Protein AF-A0A1G1WA26-F1 (afdb_monomer)

Nearest PDB structures (foldseek):
  2lff-assembly1_A  TM=3.978E-01  e=5.894E+00  Escherichia coli

Solvent-accessible surface area (backbone atoms only — not comparable to full-atom values): 5380 Å² total; per-residue (Å²): 111,72,65,58,54,52,48,52,51,51,30,52,52,39,44,51,52,24,30,52,76,69,68,67,63,42,73,68,52,54,51,48,50,50,46,53,51,47,54,51,52,52,50,50,47,52,54,46,48,56,50,27,70,71,34,84,50,76,59,22,72,47,47,50,62,50,51,50,52,53,50,53,53,49,48,51,50,51,36,52,55,24,37,41,68,64,69,47,87,70,62,72,96,71,58,80,128

Foldseek 3Di:
DVVLVVLLVLLLVLQQVLCVVVVNDDPVSSVVVCCCLCCVLVVVLVVQQVVLVVPPDPCSVVSNVVSVVVSVVVSVLSNLVSVVSVVPDDDPVSDDD

Structure (mmCIF, N/CA/C/O backbone):
data_AF-A0A1G1WA26-F1
#
_entry.id   AF-A0A1G1WA26-F1
#
loop_
_atom_site.group_PDB
_atom_site.id
_atom_site.type_symbol
_atom_site.label_atom_id
_atom_site.label_alt_id
_atom_site.label_comp_id
_atom_site.label_asym_id
_atom_site.label_entity_id
_atom_site.label_seq_id
_atom_site.pdbx_PDB_ins_code
_atom_site.Cartn_x
_atom_site.Cartn_y
_atom_site.Cartn_z
_atom_site.occupancy
_atom_site.B_iso_or_equiv
_atom_site.auth_seq_id
_atom_site.auth_comp_id
_atom_site.auth_asym_id
_atom_site.auth_atom_id
_atom_site.pdbx_PDB_model_num
ATOM 1 N N . MET A 1 1 ? 12.418 -8.517 -5.100 1.00 59.97 1 MET A N 1
ATOM 2 C CA . MET A 1 1 ? 11.175 -9.324 -5.039 1.00 59.97 1 MET A CA 1
ATOM 3 C C . MET A 1 1 ? 10.725 -9.659 -3.621 1.00 59.97 1 MET A C 1
ATOM 5 O O . MET A 1 1 ? 9.629 -9.252 -3.275 1.00 59.97 1 MET A O 1
ATOM 9 N N . GLN A 1 2 ? 11.528 -10.335 -2.783 1.00 73.69 2 GLN A N 1
ATOM 10 C CA . GLN A 1 2 ? 11.082 -10.767 -1.440 1.00 73.69 2 GLN A CA 1
ATOM 11 C C . GLN A 1 2 ? 10.552 -9.625 -0.550 1.00 73.69 2 GLN A C 1
ATOM 13 O O . GLN A 1 2 ? 9.568 -9.811 0.153 1.00 73.69 2 GLN A O 1
ATOM 18 N N . LEU A 1 3 ? 11.147 -8.429 -0.625 1.00 75.75 3 LEU A N 1
ATOM 19 C CA . LEU A 1 3 ? 10.720 -7.270 0.168 1.00 75.75 3 LEU A CA 1
ATOM 2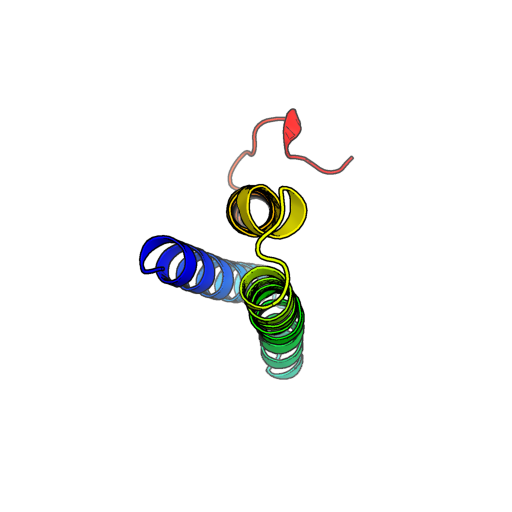0 C C . LEU A 1 3 ? 9.320 -6.750 -0.208 1.00 75.75 3 LEU A C 1
ATOM 22 O O . LEU A 1 3 ? 8.533 -6.455 0.682 1.00 75.75 3 LEU A O 1
ATOM 26 N N . ILE A 1 4 ? 8.984 -6.695 -1.503 1.00 73.56 4 ILE A N 1
ATOM 27 C CA . ILE A 1 4 ? 7.633 -6.316 -1.961 1.00 73.56 4 ILE A CA 1
ATOM 28 C C . ILE A 1 4 ? 6.609 -7.328 -1.457 1.00 73.56 4 ILE A C 1
ATOM 30 O O . ILE A 1 4 ? 5.560 -6.933 -0.968 1.00 73.56 4 ILE A O 1
ATOM 34 N N . ILE A 1 5 ? 6.925 -8.624 -1.541 1.00 75.69 5 ILE A N 1
ATOM 35 C CA . ILE A 1 5 ? 6.025 -9.687 -1.081 1.00 75.69 5 ILE A CA 1
ATOM 36 C C . ILE A 1 5 ? 5.739 -9.520 0.415 1.00 75.69 5 ILE A C 1
ATOM 38 O O . ILE A 1 5 ? 4.580 -9.545 0.816 1.00 75.69 5 ILE A O 1
ATOM 42 N N . TRP A 1 6 ? 6.770 -9.284 1.233 1.00 80.38 6 TRP A N 1
ATOM 43 C CA . TRP A 1 6 ? 6.591 -9.037 2.666 1.00 80.38 6 TRP A CA 1
ATOM 44 C C . TRP A 1 6 ? 5.777 -7.776 2.959 1.00 80.38 6 TRP A C 1
ATOM 46 O O . TRP A 1 6 ? 4.880 -7.830 3.797 1.00 80.38 6 TRP A O 1
ATOM 56 N N . LEU A 1 7 ? 6.042 -6.666 2.263 1.00 81.69 7 LEU A N 1
ATOM 57 C CA . LEU A 1 7 ? 5.261 -5.434 2.414 1.00 81.69 7 LEU A CA 1
ATOM 58 C C . LEU A 1 7 ? 3.790 -5.648 2.051 1.00 81.69 7 LEU A C 1
ATOM 60 O O . LEU A 1 7 ? 2.914 -5.221 2.794 1.00 81.69 7 LEU A O 1
ATOM 64 N N . LEU A 1 8 ? 3.523 -6.371 0.966 1.00 79.62 8 LEU A N 1
ATOM 65 C CA . LEU A 1 8 ? 2.170 -6.680 0.512 1.00 79.62 8 LEU A CA 1
ATOM 66 C C . LEU A 1 8 ? 1.442 -7.576 1.526 1.00 79.62 8 LEU A C 1
ATOM 68 O O . LEU A 1 8 ? 0.296 -7.307 1.873 1.00 79.62 8 LEU A O 1
ATOM 72 N N . VAL A 1 9 ? 2.116 -8.595 2.072 1.00 81.06 9 VAL A N 1
ATOM 73 C CA . VAL A 1 9 ? 1.560 -9.444 3.141 1.00 81.06 9 VAL A CA 1
ATOM 74 C C . VAL A 1 9 ? 1.225 -8.617 4.385 1.00 81.06 9 VAL A C 1
ATOM 76 O O . VAL A 1 9 ? 0.128 -8.754 4.927 1.00 81.06 9 VAL A O 1
ATOM 79 N N . ILE A 1 10 ? 2.135 -7.745 4.826 1.00 85.56 10 ILE A N 1
ATOM 80 C CA . ILE A 1 10 ? 1.915 -6.871 5.988 1.00 85.56 10 ILE A CA 1
ATOM 81 C C . ILE A 1 10 ? 0.736 -5.931 5.735 1.00 85.56 10 ILE A C 1
ATOM 83 O O . ILE A 1 10 ? -0.125 -5.789 6.601 1.00 85.56 10 ILE A O 1
ATOM 87 N N . GLU A 1 11 ? 0.667 -5.317 4.557 1.00 82.25 11 GLU A N 1
ATOM 88 C CA . GLU A 1 11 ? -0.420 -4.414 4.194 1.00 82.25 11 GLU A CA 1
ATOM 89 C C . GLU A 1 11 ? -1.777 -5.123 4.186 1.00 82.25 11 GLU A C 1
ATOM 91 O O . GLU A 1 11 ? -2.735 -4.604 4.760 1.00 82.25 11 GLU A O 1
ATOM 96 N N . VAL A 1 12 ? -1.851 -6.331 3.618 1.00 79.94 12 VAL A N 1
ATOM 97 C CA . VAL A 1 12 ? -3.070 -7.154 3.620 1.00 79.94 12 VAL A CA 1
ATOM 98 C C . VAL A 1 12 ? -3.492 -7.506 5.044 1.00 79.94 12 VAL A C 1
ATOM 100 O O . VAL A 1 12 ? -4.659 -7.321 5.392 1.00 79.94 12 VAL A O 1
ATOM 103 N N . ILE A 1 13 ? -2.564 -7.962 5.890 1.00 85.81 13 ILE A N 1
ATOM 104 C CA . ILE A 1 13 ? -2.863 -8.285 7.293 1.00 85.81 13 ILE A CA 1
ATOM 105 C C . ILE A 1 13 ? -3.360 -7.038 8.029 1.00 85.81 13 ILE A C 1
ATOM 107 O O . ILE A 1 13 ? -4.397 -7.090 8.688 1.00 85.81 13 ILE A O 1
ATOM 111 N N . LEU A 1 14 ? -2.670 -5.905 7.894 1.00 84.75 14 LEU A N 1
ATOM 112 C CA . LEU A 1 14 ? -3.074 -4.653 8.533 1.00 84.75 14 LEU A CA 1
ATOM 113 C C . LEU A 1 14 ? -4.426 -4.156 8.026 1.00 84.75 14 LEU A C 1
ATOM 115 O O . LEU A 1 14 ? -5.218 -3.669 8.827 1.00 84.75 14 LEU A O 1
ATOM 119 N N . GLY A 1 15 ? -4.716 -4.305 6.734 1.00 79.62 15 GLY A N 1
ATOM 120 C CA . GLY A 1 15 ? -6.015 -3.971 6.154 1.00 79.62 15 GLY A CA 1
ATOM 121 C C . GLY A 1 15 ? -7.140 -4.814 6.750 1.00 79.62 15 GLY A C 1
ATOM 122 O O . GLY A 1 15 ? -8.170 -4.273 7.150 1.00 79.62 15 GLY A O 1
ATOM 123 N N . ILE A 1 16 ? -6.913 -6.122 6.899 1.00 81.56 16 ILE A N 1
ATOM 124 C CA . ILE A 1 16 ? -7.857 -7.044 7.546 1.00 81.56 16 ILE A CA 1
ATOM 125 C C . ILE A 1 16 ? -8.087 -6.650 9.006 1.00 81.56 16 ILE A C 1
ATOM 127 O O . ILE A 1 16 ? -9.233 -6.507 9.429 1.00 81.56 16 ILE A O 1
ATOM 131 N N . VAL A 1 17 ? -7.014 -6.443 9.773 1.00 84.56 17 VAL A N 1
ATOM 132 C CA . VAL A 1 17 ? -7.108 -6.090 11.198 1.00 84.56 17 VAL A CA 1
ATOM 133 C C . VAL A 1 17 ? -7.779 -4.725 11.374 1.00 84.56 17 VAL A C 1
ATOM 135 O O . VAL A 1 17 ? -8.626 -4.570 12.251 1.00 84.56 17 VAL A O 1
ATOM 138 N N . ALA A 1 18 ? -7.480 -3.751 10.512 1.00 81.50 18 ALA A N 1
ATOM 139 C CA . ALA A 1 18 ? -8.129 -2.442 10.518 1.00 81.50 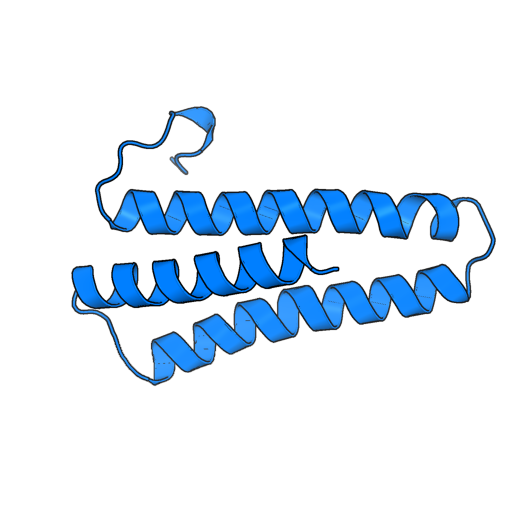18 ALA A CA 1
ATOM 140 C C . ALA A 1 18 ? -9.632 -2.533 10.211 1.00 81.50 18 ALA A C 1
ATOM 142 O O . ALA A 1 18 ? -10.428 -1.865 10.871 1.00 81.50 18 ALA A O 1
ATOM 143 N N . ALA A 1 19 ? -10.030 -3.365 9.245 1.00 77.88 19 ALA A N 1
ATOM 144 C CA . ALA A 1 19 ? -11.436 -3.594 8.914 1.00 77.88 19 ALA A CA 1
ATOM 145 C C . ALA A 1 19 ? -12.187 -4.321 10.043 1.00 77.88 19 ALA A C 1
ATOM 147 O O . ALA A 1 19 ? -13.321 -3.961 10.355 1.00 77.88 19 ALA A O 1
ATOM 148 N N . LEU A 1 20 ? -11.543 -5.292 10.701 1.00 82.69 20 LEU A N 1
ATOM 149 C CA . LEU A 1 20 ? -12.089 -5.962 11.886 1.00 82.69 20 LEU A CA 1
ATOM 150 C C . LEU A 1 20 ? -12.282 -4.982 13.048 1.00 82.69 20 LEU A C 1
ATOM 152 O O . LEU A 1 20 ? -13.344 -4.976 13.663 1.00 82.69 20 LEU A O 1
ATOM 156 N N . ASN A 1 21 ? -11.296 -4.120 13.313 1.00 81.62 21 ASN A N 1
ATOM 157 C CA . ASN A 1 21 ? -11.364 -3.135 14.396 1.00 81.62 21 ASN A CA 1
ATOM 158 C C . ASN A 1 21 ? -12.486 -2.103 14.188 1.00 81.62 21 ASN A C 1
ATOM 160 O O . ASN A 1 21 ? -13.096 -1.640 15.147 1.00 81.62 21 ASN A O 1
ATOM 164 N N . LYS A 1 22 ? -12.786 -1.758 12.931 1.00 77.19 22 LYS A N 1
ATOM 165 C CA . LYS A 1 22 ? -13.898 -0.860 12.582 1.00 77.19 22 LYS A CA 1
ATOM 166 C C . LYS A 1 22 ? -15.267 -1.546 12.546 1.00 77.19 22 LYS A C 1
ATOM 168 O O . LYS A 1 22 ? -16.268 -0.857 12.410 1.00 77.19 22 LYS A O 1
ATOM 173 N N . GLY A 1 23 ? -15.325 -2.874 12.669 1.00 76.50 23 GLY A N 1
ATOM 174 C CA . GLY A 1 23 ? -16.570 -3.641 12.552 1.00 76.50 23 GLY A CA 1
ATOM 175 C C . GLY A 1 23 ? -17.114 -3.758 11.120 1.00 76.50 23 GLY A C 1
ATOM 176 O O . GLY A 1 23 ? -18.165 -4.355 10.923 1.00 76.50 23 GLY A O 1
ATOM 177 N N . ASP A 1 24 ? -16.385 -3.252 10.121 1.00 73.75 24 ASP A N 1
ATOM 178 C CA . ASP A 1 24 ? -16.780 -3.236 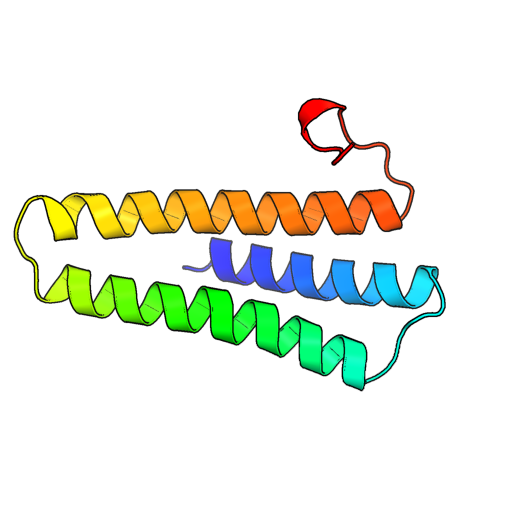8.704 1.00 73.75 24 ASP A CA 1
ATOM 179 C C . ASP A 1 24 ? -16.296 -4.480 7.934 1.00 73.75 24 ASP A C 1
ATOM 181 O O . ASP A 1 24 ? -16.378 -4.549 6.702 1.00 73.75 24 ASP A O 1
ATOM 185 N N . PHE A 1 25 ? -15.737 -5.472 8.632 1.00 75.50 25 PHE A N 1
ATOM 186 C CA . PHE A 1 25 ? -15.159 -6.640 7.981 1.00 75.50 25 PHE A CA 1
ATOM 187 C C . PHE A 1 25 ? -16.234 -7.495 7.298 1.00 75.50 25 PHE A C 1
ATOM 189 O O . PHE A 1 25 ? -17.063 -8.139 7.937 1.00 75.50 25 PHE A O 1
ATOM 196 N N . ASN A 1 26 ? -16.167 -7.551 5.969 1.00 78.31 26 ASN A N 1
ATOM 197 C CA . ASN A 1 26 ? -16.955 -8.442 5.127 1.00 78.31 26 ASN A CA 1
ATOM 198 C C . ASN A 1 26 ? -16.011 -9.153 4.143 1.00 78.31 26 ASN A C 1
ATOM 200 O O . ASN A 1 26 ? -15.016 -8.576 3.702 1.00 78.31 26 ASN A O 1
ATOM 204 N N . LEU A 1 27 ? -16.335 -10.384 3.742 1.00 76.19 27 LEU A N 1
ATOM 205 C CA . LEU A 1 27 ? -15.630 -11.106 2.677 1.00 76.19 27 LEU A CA 1
ATOM 206 C C . LEU A 1 27 ? -15.565 -10.298 1.371 1.00 76.19 27 LEU A C 1
ATOM 208 O O . LEU A 1 27 ? -14.556 -10.355 0.672 1.00 76.19 27 LEU A O 1
ATOM 212 N N . ASN A 1 28 ? -16.580 -9.477 1.083 1.00 77.12 28 ASN A N 1
ATOM 213 C CA . ASN A 1 28 ? -16.540 -8.530 -0.036 1.00 77.12 28 ASN A CA 1
ATOM 214 C C . ASN A 1 28 ? -15.486 -7.427 0.155 1.00 77.12 28 ASN A C 1
ATOM 216 O O . ASN A 1 28 ? -14.877 -6.993 -0.817 1.00 77.12 28 ASN 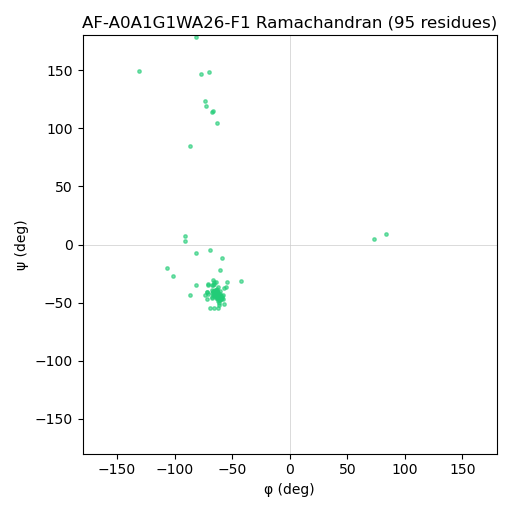A O 1
ATOM 220 N N . HIS A 1 29 ? -15.241 -6.988 1.392 1.00 72.44 29 HIS A N 1
ATOM 221 C CA . HIS A 1 29 ? -14.193 -6.016 1.707 1.00 72.44 29 HIS A CA 1
ATOM 222 C C . HIS A 1 29 ? -12.809 -6.627 1.474 1.00 72.44 29 HIS A C 1
ATOM 224 O O . HIS A 1 29 ? -11.981 -6.024 0.800 1.00 72.44 29 HIS A O 1
ATOM 230 N N . LEU A 1 30 ? -12.593 -7.862 1.942 1.00 73.19 30 LEU A N 1
ATOM 231 C CA . LEU A 1 30 ? -11.358 -8.605 1.683 1.00 73.19 30 LEU A CA 1
ATOM 232 C C . LEU A 1 30 ? -11.149 -8.850 0.182 1.00 73.19 30 LEU A C 1
ATOM 234 O O . LEU A 1 30 ? -10.062 -8.606 -0.332 1.00 73.19 30 LEU A O 1
ATOM 238 N N . GLY A 1 31 ? -12.188 -9.297 -0.527 1.00 72.94 31 GLY A N 1
ATOM 239 C CA . GLY A 1 31 ? -12.131 -9.555 -1.965 1.00 72.94 31 GLY A CA 1
ATOM 240 C C . GLY A 1 31 ? -11.828 -8.296 -2.776 1.00 72.94 31 GLY A C 1
ATOM 241 O O . GLY A 1 31 ? -10.977 -8.334 -3.663 1.00 72.94 31 GLY A O 1
ATOM 242 N N . ASN A 1 32 ? -12.458 -7.169 -2.439 1.00 78.06 32 ASN A N 1
ATOM 243 C CA . ASN A 1 32 ? -12.163 -5.886 -3.073 1.00 78.06 32 ASN A CA 1
ATOM 244 C C . ASN A 1 32 ? -10.745 -5.415 -2.751 1.00 78.06 32 ASN A C 1
ATOM 246 O O . ASN A 1 32 ? -10.042 -5.015 -3.668 1.00 78.06 32 ASN A O 1
ATOM 250 N N . TYR A 1 33 ? -10.292 -5.543 -1.502 1.00 73.50 33 TYR A N 1
ATOM 251 C CA . TYR A 1 33 ? -8.950 -5.127 -1.095 1.00 73.50 33 TYR A CA 1
ATOM 252 C C . TYR A 1 33 ? -7.857 -5.940 -1.799 1.00 73.50 33 TYR A C 1
ATOM 254 O O . TYR A 1 33 ? -6.921 -5.382 -2.367 1.00 73.50 33 TYR A O 1
ATOM 262 N N . VAL A 1 34 ? -8.014 -7.267 -1.842 1.00 73.56 34 VAL A N 1
ATOM 263 C CA . VAL A 1 34 ? -7.110 -8.157 -2.582 1.00 73.56 34 VAL A CA 1
ATOM 264 C C . VAL A 1 34 ? -7.165 -7.853 -4.074 1.00 73.56 34 VAL A C 1
ATOM 266 O O . VAL A 1 34 ? -6.121 -7.814 -4.712 1.00 73.56 34 VAL A O 1
ATOM 269 N N . ARG A 1 35 ? -8.344 -7.598 -4.649 1.00 74.75 35 ARG A N 1
ATOM 270 C CA . ARG A 1 35 ? -8.462 -7.217 -6.061 1.00 74.75 35 ARG A CA 1
ATOM 271 C C . ARG A 1 35 ? -7.743 -5.901 -6.344 1.00 74.75 35 ARG A C 1
ATOM 273 O O . ARG A 1 35 ? -7.022 -5.823 -7.327 1.00 74.75 35 ARG A O 1
ATOM 280 N N . GLU A 1 36 ? -7.914 -4.894 -5.505 1.00 74.00 36 GLU A N 1
ATOM 281 C CA . GLU A 1 36 ? -7.319 -3.569 -5.684 1.00 74.00 36 GLU A CA 1
ATOM 282 C C . GLU A 1 36 ? -5.789 -3.626 -5.562 1.00 74.00 36 GLU A C 1
ATOM 284 O O . GLU A 1 36 ? -5.082 -3.108 -6.427 1.00 74.00 36 GLU A O 1
ATOM 289 N N . LEU A 1 37 ? -5.272 -4.364 -4.572 1.00 70.06 37 LEU A N 1
ATOM 290 C CA . LEU A 1 37 ? -3.837 -4.591 -4.392 1.00 70.06 37 LEU A CA 1
ATOM 291 C C . LEU A 1 37 ? -3.240 -5.479 -5.492 1.00 70.06 37 LEU A C 1
ATOM 293 O O . LEU A 1 37 ? -2.268 -5.114 -6.148 1.00 70.06 37 LEU A O 1
ATOM 297 N N . VAL A 1 38 ? -3.801 -6.665 -5.713 1.00 68.88 38 VAL A N 1
ATOM 298 C CA . VAL A 1 38 ? -3.217 -7.644 -6.636 1.00 68.88 38 VAL A CA 1
ATOM 299 C C . VAL A 1 38 ? -3.387 -7.188 -8.081 1.00 68.88 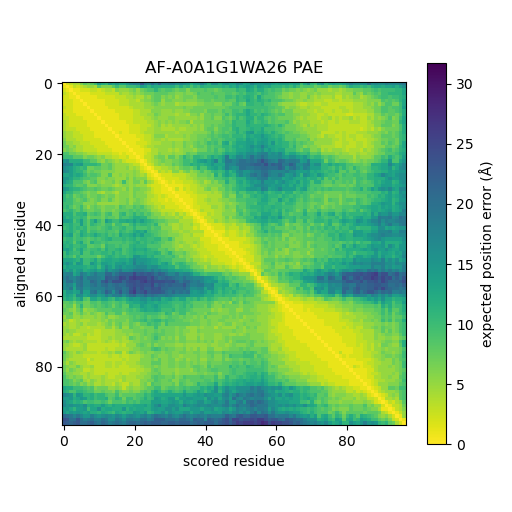38 VAL A C 1
ATOM 301 O O . VAL A 1 38 ? -2.417 -7.195 -8.833 1.00 68.88 38 VAL A O 1
ATOM 304 N N . VAL A 1 39 ? -4.574 -6.734 -8.489 1.00 71.62 39 VAL A N 1
ATOM 305 C CA . VAL A 1 39 ? -4.780 -6.279 -9.873 1.00 71.62 39 VAL A CA 1
ATOM 306 C C . VAL A 1 39 ? -4.067 -4.953 -10.118 1.00 71.62 39 VAL A C 1
ATOM 308 O O . VAL A 1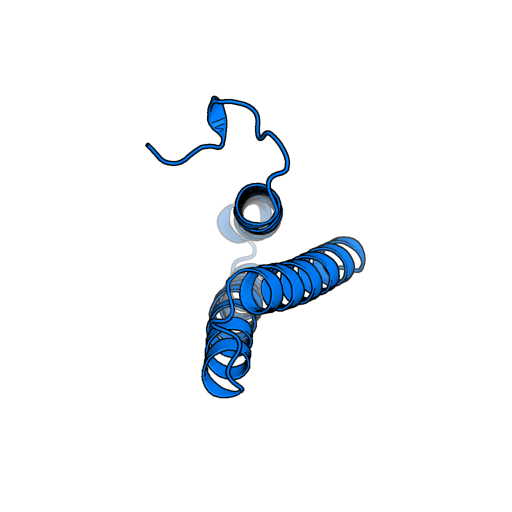 39 ? -3.436 -4.801 -11.155 1.00 71.62 39 VAL A O 1
ATOM 311 N N . GLY A 1 40 ? -4.101 -4.006 -9.180 1.00 70.06 40 GLY A N 1
ATOM 312 C CA . GLY A 1 40 ? -3.418 -2.725 -9.360 1.00 70.06 40 GLY A CA 1
ATOM 313 C C . GLY A 1 40 ? -1.899 -2.879 -9.428 1.00 70.06 40 GLY A C 1
ATOM 314 O O . GLY A 1 40 ? -1.270 -2.464 -10.403 1.00 70.06 40 GLY A O 1
ATOM 315 N N . TYR A 1 41 ? -1.301 -3.515 -8.417 1.00 68.62 41 TYR A N 1
ATOM 316 C CA . TYR A 1 41 ? 0.155 -3.551 -8.289 1.00 68.62 41 TYR A CA 1
ATOM 317 C C . TYR A 1 41 ? 0.808 -4.691 -9.056 1.00 68.62 41 TYR A C 1
ATOM 319 O O . TYR A 1 41 ? 1.818 -4.454 -9.712 1.00 68.62 41 TYR A O 1
ATOM 327 N N . VAL A 1 42 ? 0.268 -5.914 -9.012 1.00 69.94 42 VAL A N 1
ATOM 328 C CA . VAL A 1 42 ? 0.904 -7.050 -9.704 1.00 69.94 42 VAL A CA 1
ATOM 329 C C . VAL A 1 42 ? 0.704 -6.924 -11.209 1.00 69.94 42 VAL A C 1
ATOM 331 O O . VAL A 1 42 ? 1.659 -7.095 -11.960 1.00 69.94 42 VAL A O 1
ATOM 334 N N . PHE A 1 43 ? -0.500 -6.558 -11.659 1.00 73.25 43 PHE A N 1
ATOM 335 C CA . PHE A 1 43 ? -0.761 -6.376 -13.089 1.00 73.25 43 PHE A CA 1
ATOM 336 C C . PHE A 1 43 ? -0.062 -5.125 -13.635 1.00 73.25 43 PHE A C 1
ATOM 338 O O . PHE A 1 43 ? 0.564 -5.189 -14.690 1.00 73.25 43 PHE A O 1
ATOM 345 N N . GLY A 1 44 ? -0.092 -4.009 -12.895 1.00 73.25 44 GLY A N 1
ATOM 346 C CA . GLY A 1 44 ? 0.640 -2.795 -13.264 1.00 73.25 44 GLY A CA 1
ATOM 347 C C . GLY A 1 44 ? 2.149 -3.029 -13.366 1.00 73.25 44 GLY A C 1
ATOM 348 O O . GLY A 1 44 ? 2.766 -2.636 -14.355 1.00 73.25 44 GLY A O 1
ATOM 349 N N . PHE A 1 45 ? 2.740 -3.731 -12.395 1.00 70.62 45 PHE A N 1
ATOM 350 C CA . PHE A 1 45 ? 4.164 -4.064 -12.419 1.00 70.62 45 PHE A CA 1
ATOM 351 C C . PHE A 1 45 ? 4.513 -5.050 -13.541 1.00 70.62 45 PHE A C 1
ATOM 353 O O . PHE A 1 45 ? 5.499 -4.833 -14.235 1.00 70.62 45 PHE A O 1
ATOM 360 N N . ALA A 1 46 ? 3.689 -6.076 -13.781 1.00 72.19 46 ALA A N 1
ATOM 361 C CA . ALA A 1 46 ? 3.914 -7.041 -14.860 1.00 72.19 46 ALA A CA 1
ATOM 362 C C . ALA A 1 46 ? 3.880 -6.387 -16.251 1.00 72.19 46 ALA A C 1
ATOM 364 O O . ALA A 1 46 ? 4.718 -6.688 -17.101 1.00 72.19 46 ALA A O 1
ATOM 365 N N . VAL A 1 47 ? 2.950 -5.453 -16.481 1.00 77.25 47 VAL A N 1
ATOM 366 C CA . VAL A 1 47 ? 2.894 -4.680 -17.733 1.00 77.25 47 VAL A CA 1
ATOM 367 C C . VAL A 1 47 ? 4.140 -3.806 -17.882 1.00 77.25 47 VAL A C 1
ATOM 369 O O . VAL A 1 47 ? 4.740 -3.774 -18.955 1.00 77.25 47 VAL A O 1
ATOM 372 N N . VAL A 1 48 ? 4.566 -3.132 -16.810 1.00 74.06 48 VAL A N 1
ATOM 373 C CA . VAL A 1 48 ? 5.789 -2.315 -16.814 1.00 74.06 48 VAL A CA 1
ATOM 374 C C . VAL A 1 48 ? 7.035 -3.164 -17.069 1.00 74.06 48 VAL A C 1
ATOM 376 O O . VAL A 1 48 ? 7.901 -2.748 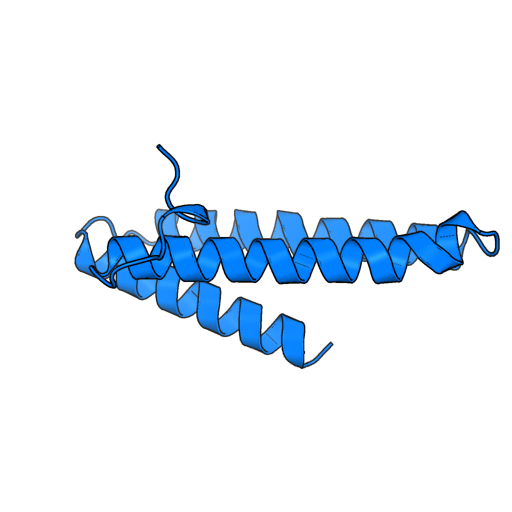-17.834 1.00 74.06 48 VAL A O 1
ATOM 379 N N . GLU A 1 49 ? 7.125 -4.354 -16.479 1.00 71.56 49 GLU A N 1
ATOM 380 C CA . GLU A 1 49 ? 8.245 -5.276 -16.670 1.00 71.56 49 GLU A CA 1
ATOM 381 C C . GLU A 1 49 ? 8.304 -5.798 -18.111 1.00 71.56 49 GLU A C 1
ATOM 383 O O . GLU A 1 49 ? 9.369 -5.772 -18.727 1.00 71.56 49 GLU A O 1
ATOM 388 N N . MET A 1 50 ? 7.161 -6.179 -18.689 1.00 75.56 50 MET A N 1
ATOM 389 C CA . MET A 1 50 ? 7.078 -6.566 -20.101 1.00 75.56 50 MET A CA 1
ATOM 390 C C . MET A 1 50 ? 7.525 -5.435 -21.032 1.00 75.56 50 MET A C 1
ATOM 392 O O . MET A 1 50 ? 8.304 -5.665 -21.955 1.00 75.56 50 MET A O 1
ATOM 396 N N . VAL A 1 51 ? 7.061 -4.207 -20.792 1.00 73.06 51 VAL A N 1
ATOM 397 C CA . VAL A 1 51 ? 7.462 -3.043 -21.596 1.00 73.06 51 VAL A CA 1
ATOM 398 C C . VAL A 1 51 ? 8.948 -2.732 -21.399 1.00 73.06 51 VAL A C 1
ATOM 400 O O . VAL A 1 51 ? 9.641 -2.444 -22.371 1.00 73.06 51 VAL A O 1
ATOM 403 N N . GLY A 1 52 ? 9.459 -2.847 -20.172 1.00 69.19 52 GLY A N 1
ATOM 404 C CA . GLY A 1 52 ? 10.869 -2.630 -19.847 1.00 69.19 52 GLY A CA 1
ATOM 405 C C . GLY A 1 52 ? 11.814 -3.657 -20.475 1.00 69.19 52 GLY A C 1
ATOM 406 O O . GLY A 1 52 ? 12.927 -3.299 -20.843 1.00 69.19 52 GLY A O 1
ATOM 407 N N . GLN A 1 53 ? 11.379 -4.909 -20.658 1.00 68.31 53 GLN A N 1
ATOM 408 C CA . GLN A 1 53 ? 12.167 -5.935 -21.356 1.00 68.31 53 GLN A CA 1
ATOM 409 C C . GLN A 1 53 ? 12.270 -5.681 -22.864 1.00 68.31 53 GLN A C 1
ATOM 411 O O . GLN A 1 53 ? 13.295 -5.990 -23.473 1.00 68.31 53 GLN A O 1
ATOM 416 N N . VAL A 1 54 ? 11.218 -5.123 -23.469 1.00 68.56 54 VAL A N 1
ATOM 417 C CA . VAL A 1 54 ? 11.187 -4.805 -24.905 1.00 68.56 54 VAL A CA 1
ATOM 418 C C . VAL A 1 54 ? 11.903 -3.480 -25.192 1.00 68.56 54 VAL A C 1
ATOM 420 O O . VAL A 1 54 ? 12.572 -3.343 -26.215 1.00 68.56 54 VAL A O 1
ATOM 423 N N . ALA A 1 55 ? 11.807 -2.510 -24.282 1.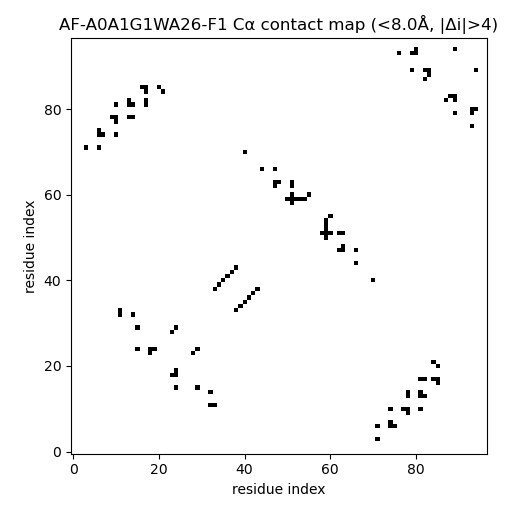00 64.19 55 ALA A N 1
ATOM 424 C CA . ALA A 1 55 ? 12.469 -1.218 -24.392 1.00 64.19 55 ALA A CA 1
ATOM 425 C C . ALA A 1 55 ? 13.898 -1.284 -23.825 1.00 64.19 55 ALA A C 1
ATOM 427 O O . ALA A 1 55 ? 14.130 -0.916 -22.681 1.00 64.19 55 ALA A O 1
ATOM 428 N N . GLN A 1 56 ? 14.879 -1.713 -24.625 1.00 64.50 56 GLN A N 1
ATOM 429 C CA . GLN A 1 56 ? 16.295 -1.726 -24.203 1.00 64.50 56 GLN A CA 1
ATOM 430 C C . GLN A 1 56 ? 16.930 -0.326 -24.043 1.00 64.50 56 GLN A C 1
ATOM 432 O O . GLN A 1 56 ? 18.066 -0.211 -23.589 1.00 64.50 56 GLN A O 1
ATOM 437 N N . ASP A 1 57 ? 16.198 0.735 -24.386 1.00 65.69 57 ASP A N 1
ATOM 438 C CA . ASP A 1 57 ? 16.637 2.124 -24.258 1.00 65.69 57 ASP A CA 1
ATOM 439 C C . ASP A 1 57 ? 16.461 2.677 -22.832 1.00 65.69 57 ASP A C 1
ATOM 441 O O . ASP A 1 57 ? 15.927 2.026 -21.934 1.00 65.69 57 ASP A O 1
ATOM 445 N N . PHE A 1 58 ? 16.873 3.934 -22.631 1.00 56.62 58 PHE A N 1
ATOM 446 C CA . PHE A 1 58 ? 16.800 4.696 -21.372 1.00 56.62 58 PHE A CA 1
ATOM 447 C C . PHE A 1 58 ? 15.466 4.527 -20.616 1.00 56.62 58 PHE A C 1
ATOM 449 O O . PHE A 1 58 ? 15.438 4.536 -19.387 1.00 56.62 58 PHE A O 1
ATOM 456 N N . VAL A 1 59 ? 14.363 4.321 -21.344 1.00 59.97 59 VAL A N 1
ATOM 457 C CA . VAL A 1 59 ? 13.049 4.017 -20.772 1.00 59.97 59 VAL A CA 1
ATOM 458 C C . VAL A 1 59 ? 13.071 2.701 -19.989 1.00 59.97 59 VAL A C 1
ATOM 460 O O . VAL A 1 59 ? 12.763 2.741 -18.809 1.00 59.97 59 VAL A O 1
ATOM 463 N N . GLY A 1 60 ? 13.486 1.557 -20.538 1.00 60.28 60 GLY A N 1
ATOM 464 C CA . GLY A 1 60 ? 13.506 0.297 -19.775 1.00 60.28 60 GLY A CA 1
ATOM 465 C C . GLY A 1 60 ? 14.513 0.286 -18.622 1.00 60.28 60 GLY A C 1
ATOM 466 O O . GLY A 1 60 ? 14.240 -0.311 -17.580 1.00 60.28 60 GLY A O 1
ATOM 467 N N . VAL A 1 61 ? 15.629 1.017 -18.759 1.00 66.44 61 VAL A N 1
ATOM 468 C CA . VAL A 1 61 ? 16.671 1.122 -17.718 1.00 66.44 61 VAL A CA 1
ATOM 469 C C . VAL A 1 61 ? 16.164 1.841 -16.464 1.00 66.44 61 VAL A C 1
ATOM 471 O O . VAL A 1 61 ? 16.476 1.417 -15.352 1.00 66.44 61 VAL A O 1
ATOM 474 N N . TRP A 1 62 ? 15.372 2.907 -16.618 1.00 69.69 62 TRP A N 1
ATOM 475 C CA . TRP A 1 62 ? 14.890 3.708 -15.483 1.00 69.69 62 TRP A CA 1
ATOM 476 C C . TRP A 1 62 ? 13.445 3.413 -15.081 1.00 69.69 62 TRP A C 1
ATOM 478 O O . TRP A 1 62 ? 13.103 3.572 -13.911 1.00 69.69 62 TRP A O 1
ATOM 488 N N . LEU A 1 63 ? 12.597 2.948 -16.001 1.00 74.00 63 LEU A N 1
ATOM 489 C CA . LEU A 1 63 ? 11.179 2.696 -15.735 1.00 74.00 63 LEU A CA 1
ATOM 490 C C . LEU A 1 63 ? 11.000 1.626 -14.658 1.00 74.00 63 LEU A C 1
ATOM 492 O O . LEU A 1 63 ? 10.295 1.857 -13.683 1.00 74.00 63 LEU A O 1
ATOM 496 N N . VAL A 1 64 ? 11.696 0.493 -14.771 1.00 71.12 64 VAL A N 1
ATOM 497 C CA . VAL A 1 64 ? 11.586 -0.609 -13.804 1.00 71.12 64 VAL A CA 1
ATOM 498 C C . VAL A 1 64 ? 12.005 -0.192 -12.381 1.00 71.12 64 VAL A C 1
ATOM 500 O O . VAL A 1 64 ? 11.208 -0.388 -11.458 1.00 71.12 64 VAL A O 1
ATOM 503 N N . PRO A 1 65 ? 13.191 0.411 -12.142 1.00 76.75 65 PRO A N 1
ATOM 504 C CA . PRO A 1 65 ? 13.575 0.835 -10.796 1.00 76.75 65 PRO A CA 1
ATOM 505 C C . PRO A 1 65 ? 12.721 1.992 -10.259 1.00 76.75 65 PRO A C 1
ATOM 507 O O . PRO A 1 65 ? 12.409 2.002 -9.069 1.00 76.75 65 PRO A O 1
ATOM 510 N N . VAL A 1 66 ? 12.285 2.936 -11.100 1.00 79.69 66 VAL A N 1
ATOM 511 C CA . VAL A 1 66 ? 11.398 4.029 -10.662 1.00 79.69 66 VAL A CA 1
ATOM 512 C C . VAL A 1 66 ? 10.024 3.489 -10.273 1.00 79.69 66 VAL A C 1
ATOM 514 O O . VAL A 1 66 ? 9.522 3.816 -9.197 1.00 79.69 66 VAL A O 1
ATOM 517 N N . THR A 1 67 ? 9.434 2.612 -11.086 1.00 76.56 67 THR A N 1
ATOM 518 C CA . THR A 1 67 ? 8.172 1.946 -10.748 1.00 76.56 67 THR A CA 1
ATOM 519 C C . THR A 1 67 ? 8.316 1.119 -9.477 1.00 76.56 67 THR A C 1
ATOM 521 O O . THR A 1 67 ? 7.428 1.173 -8.633 1.00 76.56 67 THR A O 1
ATOM 524 N N . PHE A 1 68 ? 9.440 0.423 -9.280 1.00 78.44 68 PHE A N 1
ATOM 525 C CA . PHE A 1 68 ? 9.718 -0.291 -8.033 1.00 78.44 68 PHE A CA 1
ATOM 526 C C . PHE A 1 68 ? 9.697 0.647 -6.815 1.00 78.44 68 PHE A C 1
ATOM 528 O O . PHE A 1 68 ? 9.043 0.335 -5.820 1.00 78.44 68 PHE A O 1
ATOM 535 N N . VAL A 1 69 ? 10.357 1.808 -6.892 1.00 83.75 69 VAL A N 1
ATOM 536 C CA . VAL A 1 69 ? 10.361 2.803 -5.804 1.00 83.75 69 VAL A CA 1
ATOM 537 C C . VAL A 1 69 ? 8.953 3.332 -5.531 1.00 83.75 69 VAL A C 1
ATOM 539 O O . VAL A 1 69 ? 8.534 3.362 -4.374 1.00 83.75 69 VAL A O 1
ATOM 542 N N . ILE A 1 70 ? 8.201 3.698 -6.573 1.00 83.19 70 ILE A N 1
ATOM 543 C CA . ILE A 1 70 ? 6.813 4.169 -6.436 1.00 83.19 70 ILE A CA 1
ATOM 544 C C . ILE A 1 70 ? 5.951 3.096 -5.764 1.00 83.19 70 ILE A C 1
ATOM 546 O O . ILE A 1 70 ? 5.192 3.395 -4.844 1.00 83.19 70 ILE A O 1
ATOM 550 N N . LEU A 1 71 ? 6.094 1.838 -6.178 1.00 82.31 71 LEU A N 1
ATOM 551 C CA . LEU A 1 71 ? 5.330 0.718 -5.638 1.00 82.31 71 LEU A CA 1
ATOM 552 C C . LEU A 1 71 ? 5.631 0.517 -4.148 1.00 82.31 71 LEU A C 1
ATOM 554 O O . LEU A 1 71 ? 4.707 0.449 -3.344 1.00 82.31 71 LEU A O 1
ATOM 558 N N . VAL A 1 72 ? 6.909 0.535 -3.756 1.00 84.19 72 VAL A N 1
ATOM 559 C CA . VAL A 1 72 ? 7.314 0.467 -2.342 1.00 84.19 72 VAL A CA 1
ATOM 560 C C . VAL A 1 72 ? 6.733 1.629 -1.533 1.00 84.19 72 VAL A C 1
ATOM 562 O O . VAL A 1 72 ? 6.178 1.398 -0.460 1.00 84.19 72 VAL A O 1
ATOM 565 N N . LEU A 1 73 ? 6.811 2.864 -2.040 1.00 84.06 73 LEU A N 1
ATOM 566 C CA . LEU A 1 73 ? 6.243 4.033 -1.359 1.00 84.06 73 LEU A CA 1
ATOM 567 C C . LEU A 1 73 ? 4.725 3.926 -1.201 1.00 84.06 73 LEU A C 1
ATOM 569 O O . LEU A 1 73 ? 4.188 4.315 -0.165 1.00 84.06 73 LEU A O 1
ATOM 573 N N . THR A 1 74 ? 4.041 3.364 -2.195 1.00 82.88 74 THR A N 1
ATOM 574 C CA . THR A 1 74 ? 2.585 3.221 -2.145 1.00 82.88 74 THR A CA 1
ATOM 575 C C . THR A 1 74 ? 2.168 2.140 -1.144 1.00 82.88 74 THR A C 1
ATOM 577 O O . THR A 1 74 ? 1.263 2.388 -0.349 1.00 82.88 74 THR A O 1
ATOM 580 N N . LEU A 1 75 ? 2.887 1.009 -1.083 1.00 81.88 75 LEU A N 1
ATOM 581 C CA . LEU A 1 75 ? 2.679 -0.024 -0.053 1.00 81.88 75 LEU A CA 1
ATOM 582 C C . LEU A 1 75 ? 2.922 0.531 1.359 1.00 81.88 75 LEU A C 1
ATOM 584 O O . LEU A 1 75 ? 2.140 0.298 2.280 1.00 81.88 75 LEU A O 1
ATOM 588 N N . ILE A 1 76 ? 3.987 1.322 1.543 1.00 85.31 76 ILE A N 1
ATOM 589 C CA . ILE A 1 76 ? 4.249 2.002 2.819 1.00 85.31 76 ILE A CA 1
ATOM 590 C C . ILE A 1 76 ? 3.087 2.942 3.167 1.00 85.31 76 ILE A C 1
ATOM 592 O O . ILE A 1 76 ? 2.604 2.917 4.297 1.00 85.31 76 ILE A O 1
ATOM 596 N N . GLY A 1 77 ? 2.594 3.731 2.210 1.00 82.38 77 GLY A N 1
ATOM 597 C CA . GLY A 1 77 ? 1.427 4.592 2.410 1.00 82.38 77 GLY A CA 1
ATOM 598 C C . GLY A 1 77 ? 0.177 3.816 2.840 1.00 82.38 77 GLY A C 1
ATOM 599 O O . GLY A 1 77 ? -0.504 4.225 3.782 1.00 82.38 77 GLY A O 1
ATOM 600 N N . GLY A 1 78 ? -0.092 2.669 2.212 1.00 79.94 78 GLY A N 1
ATOM 601 C CA . GLY A 1 78 ? -1.202 1.783 2.572 1.00 79.94 78 GLY A CA 1
ATOM 602 C C . GLY A 1 78 ? -1.077 1.204 3.984 1.00 79.94 78 GLY A C 1
ATOM 603 O O . GLY A 1 78 ? -2.028 1.265 4.770 1.00 79.94 78 GLY A O 1
ATOM 604 N N . ILE A 1 79 ? 0.120 0.737 4.354 1.00 84.12 79 ILE A N 1
ATOM 605 C CA . ILE A 1 79 ? 0.451 0.275 5.712 1.00 84.12 79 ILE A CA 1
ATOM 606 C C . ILE A 1 79 ? 0.184 1.376 6.741 1.00 84.12 79 ILE A C 1
ATOM 608 O O . ILE A 1 79 ? -0.515 1.142 7.729 1.00 84.12 79 ILE A O 1
ATOM 612 N N . LEU A 1 80 ? 0.712 2.579 6.510 1.00 84.50 80 LEU A N 1
ATOM 613 C CA . LEU A 1 80 ? 0.561 3.700 7.435 1.00 84.50 80 LEU A CA 1
ATOM 614 C C . LEU A 1 80 ? -0.907 4.138 7.552 1.00 84.50 80 LEU A C 1
ATOM 616 O O . LEU A 1 80 ? -1.384 4.384 8.658 1.00 84.50 80 LEU A O 1
ATOM 620 N N . GLY A 1 81 ? -1.655 4.144 6.447 1.00 82.06 81 GLY A N 1
ATOM 621 C CA . GLY A 1 81 ? -3.093 4.416 6.459 1.00 82.06 81 GLY A CA 1
ATOM 622 C C . GLY A 1 81 ? -3.895 3.376 7.249 1.00 82.06 81 GLY A C 1
ATOM 623 O O . GLY A 1 81 ? -4.808 3.732 7.993 1.00 82.06 81 GLY A O 1
ATOM 624 N N . ASN A 1 82 ? -3.555 2.089 7.146 1.00 82.81 82 ASN A N 1
ATOM 625 C CA . ASN A 1 82 ? -4.207 1.045 7.944 1.00 82.81 82 ASN A CA 1
ATOM 626 C C . ASN A 1 82 ? -3.817 1.108 9.426 1.00 82.81 82 ASN A C 1
ATOM 628 O O . ASN A 1 82 ? -4.661 0.880 10.287 1.00 82.81 82 ASN A O 1
ATOM 632 N N . LEU A 1 83 ? -2.577 1.472 9.740 1.00 82.81 83 LEU A N 1
ATOM 633 C CA . LEU A 1 83 ? -2.137 1.700 11.115 1.00 82.81 83 LEU A CA 1
ATOM 634 C C . LEU A 1 83 ? -2.820 2.927 11.755 1.00 82.81 83 LEU A C 1
ATOM 636 O O . LEU A 1 83 ? -3.158 2.877 12.937 1.00 82.81 83 LEU A O 1
ATOM 640 N N . ASP A 1 84 ? -3.099 3.990 10.993 1.00 83.06 84 ASP A N 1
ATOM 641 C CA . ASP A 1 84 ? -3.896 5.134 11.472 1.00 83.06 84 ASP A CA 1
ATOM 642 C C . ASP A 1 84 ? -5.330 4.705 11.828 1.00 83.06 84 ASP A C 1
ATOM 644 O O . ASP A 1 84 ? -5.835 5.029 12.904 1.00 83.06 84 ASP A O 1
ATOM 648 N N . LYS A 1 85 ? -5.949 3.845 11.001 1.00 78.44 85 LYS A N 1
ATOM 649 C CA . LYS A 1 85 ? -7.247 3.210 11.317 1.00 78.44 85 LYS A CA 1
ATOM 650 C C . LYS A 1 85 ? -7.205 2.348 12.588 1.00 78.44 85 LYS A C 1
ATOM 652 O O . LYS A 1 85 ? -8.255 2.101 13.176 1.00 78.44 85 LYS A O 1
ATOM 657 N N . LEU A 1 86 ? -6.024 1.885 12.998 1.00 81.00 86 LEU A N 1
ATOM 658 C CA . LEU A 1 86 ? -5.792 1.116 14.226 1.00 81.00 86 LEU A CA 1
ATOM 659 C C . LEU A 1 86 ? -5.448 2.000 15.437 1.00 81.00 86 LEU A C 1
ATOM 661 O O . LEU A 1 86 ? -5.200 1.479 16.521 1.00 81.00 86 LEU A O 1
ATOM 665 N N . GLY A 1 87 ? -5.452 3.328 15.280 1.00 78.69 87 GLY A N 1
ATOM 666 C CA . GLY A 1 87 ? -5.175 4.279 16.359 1.00 78.69 87 GLY A CA 1
ATOM 667 C C . GLY A 1 87 ? -3.687 4.542 16.600 1.00 78.69 87 GLY A C 1
ATOM 668 O O . GLY A 1 87 ? -3.331 5.217 17.570 1.00 78.69 87 GLY A O 1
ATOM 669 N N . VAL A 1 88 ? -2.800 4.051 15.728 1.00 81.75 88 VAL A N 1
ATOM 670 C CA . VAL A 1 88 ? -1.373 4.382 15.793 1.00 81.75 88 VAL A CA 1
ATOM 671 C C . VAL A 1 88 ? -1.186 5.813 15.300 1.00 81.75 88 VAL A C 1
ATOM 673 O O . VAL A 1 88 ? -1.565 6.151 14.181 1.00 81.75 88 VAL A O 1
ATOM 676 N N . LYS A 1 89 ? -0.582 6.674 16.130 1.00 75.06 89 LYS A N 1
ATOM 677 C CA . LYS A 1 89 ? -0.320 8.070 15.760 1.00 75.06 89 LYS A CA 1
ATOM 678 C C . LYS A 1 89 ? 0.649 8.132 14.579 1.00 75.06 89 LYS A C 1
ATOM 680 O O . LYS A 1 89 ? 1.854 7.974 14.756 1.00 75.06 89 LYS A O 1
ATOM 685 N N . MET A 1 90 ? 0.113 8.421 13.398 1.00 74.25 90 MET A N 1
ATOM 686 C CA . MET A 1 90 ? 0.917 8.701 12.215 1.00 74.25 90 MET A CA 1
ATOM 687 C C . MET A 1 90 ? 1.507 10.107 12.252 1.00 74.25 90 MET A C 1
ATOM 689 O O . MET A 1 90 ? 0.863 11.036 12.759 1.00 74.25 90 MET A O 1
ATOM 693 N N . PRO A 1 91 ? 2.713 10.290 11.697 1.00 71.81 91 PRO A N 1
ATOM 694 C CA . PRO A 1 91 ? 3.285 11.613 11.562 1.00 71.81 91 PRO A CA 1
ATOM 695 C C . PRO A 1 91 ? 2.521 12.426 10.493 1.00 71.81 91 PRO A C 1
ATOM 697 O O . PRO A 1 91 ? 1.958 11.874 9.549 1.00 71.81 91 PRO A O 1
ATOM 700 N N . SER A 1 92 ? 2.453 13.749 10.676 1.00 70.81 92 SER A N 1
ATOM 701 C CA . SER A 1 92 ? 1.499 14.649 9.991 1.00 70.81 92 SER A CA 1
ATOM 702 C C . SER A 1 92 ? 1.558 14.612 8.461 1.00 70.81 92 SER A C 1
ATOM 704 O O . SER A 1 92 ? 0.521 14.617 7.819 1.00 70.81 92 SER A O 1
ATOM 706 N N . TRP A 1 93 ? 2.753 14.488 7.891 1.00 72.56 93 TRP A N 1
ATOM 707 C CA . TRP A 1 93 ? 3.034 14.322 6.459 1.00 72.56 93 TRP A CA 1
ATOM 708 C C . TRP A 1 93 ? 2.403 13.090 5.785 1.00 72.56 93 TRP A C 1
ATOM 710 O O . TRP A 1 93 ? 2.419 13.002 4.562 1.00 72.56 93 TRP A O 1
ATOM 720 N N . VAL A 1 94 ? 1.851 12.147 6.554 1.00 66.25 94 VAL A N 1
ATOM 721 C CA . VAL A 1 94 ? 1.191 10.935 6.035 1.00 66.25 94 VAL A CA 1
ATOM 722 C C . VAL A 1 94 ? -0.331 11.001 6.182 1.00 66.25 94 VAL A C 1
ATOM 724 O O . VAL A 1 94 ? -1.059 10.285 5.494 1.00 66.25 94 VAL A O 1
ATOM 727 N N . LYS A 1 95 ? -0.836 11.858 7.073 1.00 60.34 95 LYS A N 1
ATOM 728 C CA . LYS A 1 95 ? -2.274 11.998 7.293 1.00 60.34 95 LYS A CA 1
ATOM 729 C C . LYS A 1 95 ? -2.881 12.727 6.101 1.00 60.34 95 LYS A C 1
ATOM 731 O O . LYS A 1 95 ? -2.507 13.856 5.808 1.00 60.34 95 LYS A O 1
ATOM 736 N N . LYS A 1 96 ? -3.802 12.056 5.410 1.00 57.00 96 LYS A N 1
ATOM 737 C CA . LYS A 1 96 ? -4.668 12.702 4.426 1.00 57.00 96 LYS A CA 1
ATOM 738 C C . LYS A 1 96 ? -5.574 13.652 5.216 1.00 57.00 96 LYS A C 1
ATOM 740 O O . LYS A 1 96 ? -6.296 13.171 6.088 1.00 57.00 96 LYS A O 1
ATOM 745 N N . GLU A 1 97 ? -5.430 14.957 4.986 1.00 48.00 97 GLU A N 1
ATOM 746 C CA . GLU A 1 97 ? -6.379 15.970 5.477 1.00 48.00 97 GLU A CA 1
ATOM 747 C C . GLU A 1 97 ? -7.813 15.639 5.047 1.00 48.00 97 GLU A C 1
ATOM 749 O O . GLU A 1 97 ? -7.992 15.107 3.922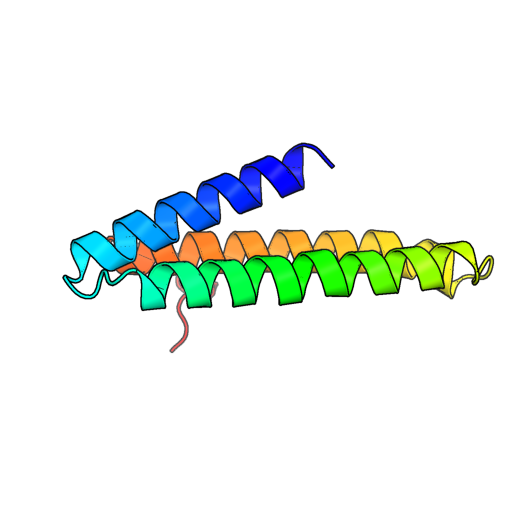 1.00 48.00 97 GLU A O 1
#

pLDDT: mean 75.17, std 7.37, range [48.0, 85.81]

Mean predicted aligned error: 8.61 Å

Radius of gyration: 15.59 Å; Cα contacts (8 Å, |Δi|>4): 64; chains: 1; bounding box: 34×27×41 Å

Secondary structure (DSSP, 8-state):
-HHHHHHHHHHHHHHHHHHHHTT---HHHHHHHHHHHIIIIIIHHHHHHHHHHH-TTHHHHHHHHHHHHHHHHHHHHHHHHHHHHTT----GGGS--

InterPro domains:
  IPR006480 Bacteriophage holin family [PF05105] (2-96)

Organism: NCBI:txid1802594

Sequence (97 aa):
MQLIIWLLVIEVILGIVAALNKGDFNLNHLGNYVRELVVGYVFGFAVVEMVGQVAQDFVGVWLVPVTFVILVLTLIGGILGNLDKLGVKMPSWVKKE